Protein AF-A0A3N5JU38-F1 (afdb_monomer_lite)

Sequence (130 aa):
MEQGQKTTVALKPGIQLQLLRYMLTGSSPSAIIDAMQAFELIPSYQFVWEKTLELGIRIKGDHFSQSDIFKRLKTSEQYKMEIGCAEPLQRCEANDCLFQNPDCLKNKLKEQIISLYRMISEYLGIEFKP

Structure (mmCIF, N/CA/C/O backbone):
data_AF-A0A3N5JU38-F1
#
_entry.id   AF-A0A3N5JU38-F1
#
loop_
_atom_site.group_PDB
_atom_site.id
_atom_site.type_symbol
_atom_site.label_atom_id
_atom_site.label_alt_id
_atom_site.label_comp_id
_atom_site.label_asym_id
_atom_site.label_entity_id
_atom_site.label_seq_id
_atom_site.pdbx_PDB_ins_code
_atom_site.Cartn_x
_atom_site.Cartn_y
_atom_site.Cartn_z
_atom_site.occupancy
_atom_site.B_iso_or_equiv
_atom_site.auth_seq_id
_atom_site.auth_comp_id
_atom_site.auth_asym_id
_atom_site.auth_atom_id
_atom_site.pdbx_PDB_model_num
ATOM 1 N N . MET A 1 1 ? 11.793 25.712 -23.181 1.00 35.91 1 MET A N 1
ATOM 2 C CA . MET A 1 1 ? 11.903 24.675 -22.136 1.00 35.91 1 MET A CA 1
ATOM 3 C C . MET A 1 1 ? 10.497 24.183 -21.876 1.00 35.91 1 MET A C 1
ATOM 5 O O . MET A 1 1 ? 9.697 24.918 -21.311 1.00 35.91 1 MET A O 1
ATOM 9 N N . GLU A 1 2 ? 10.165 23.040 -22.466 1.00 36.34 2 GLU A N 1
ATOM 10 C CA . GLU A 1 2 ? 8.817 22.474 -22.486 1.00 36.34 2 GLU A CA 1
ATOM 11 C C . GLU A 1 2 ? 8.387 22.063 -21.076 1.00 36.34 2 GLU A C 1
ATOM 13 O O . GLU A 1 2 ? 9.108 21.375 -20.355 1.00 36.34 2 GLU A O 1
ATOM 18 N N . GLN A 1 3 ? 7.210 22.533 -20.670 1.00 37.44 3 GLN A N 1
ATOM 19 C CA . GLN A 1 3 ? 6.554 22.113 -19.442 1.00 37.44 3 GLN A CA 1
ATOM 20 C C . GLN A 1 3 ? 6.068 20.675 -19.647 1.00 37.44 3 GLN A C 1
ATOM 22 O O . GLN A 1 3 ? 5.097 20.440 -20.362 1.00 37.44 3 GLN A O 1
ATOM 27 N N . GLY A 1 4 ? 6.766 19.714 -19.039 1.00 37.88 4 GLY A N 1
ATOM 28 C CA . GLY A 1 4 ? 6.357 18.314 -19.003 1.00 37.88 4 GLY A CA 1
ATOM 29 C C . GLY A 1 4 ? 4.988 18.184 -18.340 1.00 37.88 4 GLY A C 1
ATOM 30 O O . GLY A 1 4 ? 4.840 18.355 -17.129 1.00 37.88 4 GLY A O 1
ATOM 31 N N . GLN A 1 5 ? 3.977 17.921 -19.158 1.00 37.22 5 GLN A N 1
ATOM 32 C CA . GLN A 1 5 ? 2.596 17.718 -18.757 1.00 37.22 5 GLN A CA 1
ATOM 33 C C . GLN A 1 5 ? 2.538 16.470 -17.860 1.00 37.22 5 GLN A C 1
ATOM 35 O O . GLN A 1 5 ? 2.661 15.346 -18.338 1.00 37.22 5 GLN A O 1
ATOM 40 N N . LYS A 1 6 ? 2.395 16.652 -16.539 1.00 43.12 6 LYS A N 1
ATOM 41 C CA . LYS A 1 6 ? 2.104 15.554 -15.605 1.00 43.12 6 LYS A CA 1
ATOM 42 C C . LYS A 1 6 ? 0.718 15.007 -15.943 1.00 43.12 6 LYS A C 1
ATOM 44 O O . LYS A 1 6 ? -0.284 15.498 -15.434 1.00 43.12 6 LYS A O 1
ATOM 49 N N . THR A 1 7 ? 0.643 14.009 -16.815 1.00 43.56 7 THR A N 1
ATOM 50 C CA . THR A 1 7 ? -0.566 13.203 -16.999 1.00 43.56 7 THR A CA 1
ATOM 51 C C . THR A 1 7 ? -0.820 12.422 -15.717 1.00 43.56 7 THR A C 1
ATOM 53 O O . THR A 1 7 ? -0.279 11.338 -15.512 1.00 43.56 7 THR A O 1
ATOM 56 N N . THR A 1 8 ? -1.632 12.980 -14.822 1.00 53.66 8 THR A N 1
ATOM 57 C CA . THR A 1 8 ? -2.226 12.234 -13.716 1.00 53.66 8 THR A CA 1
ATOM 58 C C . THR A 1 8 ? -3.273 11.297 -14.305 1.00 53.66 8 THR A C 1
ATOM 60 O O . THR A 1 8 ? -4.422 11.673 -14.530 1.00 53.66 8 THR A O 1
ATOM 63 N N . VAL A 1 9 ? -2.865 10.066 -14.620 1.00 67.62 9 VAL A N 1
ATOM 64 C CA . VAL A 1 9 ? -3.800 9.011 -15.021 1.00 67.62 9 VAL A CA 1
ATOM 65 C C . VAL A 1 9 ? -4.721 8.747 -13.832 1.00 67.62 9 VAL A C 1
ATOM 67 O O . VAL A 1 9 ? -4.304 8.187 -12.820 1.00 67.62 9 VAL A O 1
ATOM 70 N N . ALA A 1 10 ? -5.970 9.201 -13.929 1.00 76.06 10 ALA A N 1
ATOM 71 C CA . ALA A 1 10 ? -6.967 8.971 -12.895 1.00 76.06 10 ALA A CA 1
ATOM 72 C C . ALA A 1 10 ? -7.307 7.475 -12.815 1.00 76.06 10 ALA A C 1
ATOM 74 O O . ALA A 1 10 ? -7.515 6.814 -13.837 1.00 76.06 10 ALA A O 1
ATOM 75 N N . LEU A 1 11 ? -7.383 6.937 -11.596 1.00 86.25 11 LEU A N 1
ATOM 76 C CA . LEU A 1 11 ? -7.753 5.542 -11.389 1.00 86.25 11 LEU A CA 1
ATOM 77 C C . LEU A 1 11 ? -9.213 5.317 -11.796 1.00 86.25 11 LEU A C 1
ATOM 79 O O . LEU A 1 11 ? -10.103 6.060 -11.383 1.00 86.25 11 LEU A O 1
ATOM 83 N N . LYS A 1 12 ? -9.473 4.272 -12.586 1.00 90.25 12 LYS A N 1
ATOM 84 C CA . LYS A 1 12 ? -10.831 3.943 -13.040 1.00 90.25 12 LYS A CA 1
ATOM 85 C C . LYS A 1 12 ? -11.755 3.676 -11.833 1.00 90.25 12 LYS A C 1
ATOM 87 O O . LYS A 1 12 ? -11.358 2.910 -10.950 1.00 90.25 12 LYS A O 1
ATOM 92 N N . PRO A 1 13 ? -13.007 4.179 -11.818 1.00 92.25 13 PRO A N 1
ATOM 93 C CA . PRO A 1 13 ? -13.927 3.994 -10.688 1.00 92.25 13 PRO A CA 1
ATOM 94 C C . PRO A 1 13 ? -14.178 2.531 -10.298 1.00 92.25 13 PRO A C 1
ATOM 96 O O . PRO A 1 13 ? -14.277 2.211 -9.118 1.00 92.25 13 PRO A O 1
ATOM 99 N N . GLY A 1 14 ? -14.226 1.615 -11.273 1.00 93.81 14 GLY A N 1
ATOM 100 C CA . GLY A 1 14 ? -14.383 0.182 -10.994 1.00 93.81 14 GLY A CA 1
ATOM 101 C C . GLY A 1 14 ? -13.225 -0.400 -10.176 1.00 93.81 14 GLY A C 1
ATOM 102 O O . GLY A 1 14 ? -13.451 -1.186 -9.260 1.00 93.81 14 GLY A O 1
ATOM 103 N N . ILE A 1 15 ? -11.996 0.051 -10.446 1.00 93.88 15 ILE A N 1
ATOM 104 C CA . ILE A 1 15 ? -10.807 -0.351 -9.687 1.00 93.88 15 ILE A CA 1
ATOM 105 C C . ILE A 1 15 ? -10.844 0.255 -8.284 1.00 93.88 15 ILE A C 1
ATOM 107 O O . ILE A 1 15 ? -10.611 -0.457 -7.312 1.00 93.88 15 ILE A O 1
ATOM 111 N N . GLN A 1 16 ? -11.203 1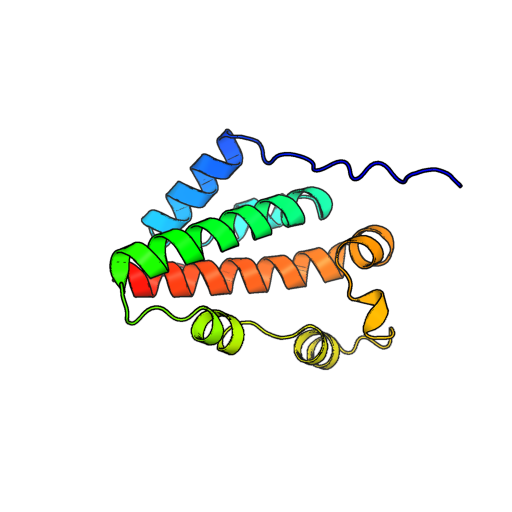.537 -8.159 1.00 95.25 16 GLN A N 1
ATOM 112 C CA . GLN A 1 16 ? -11.375 2.187 -6.854 1.00 95.25 16 GLN A CA 1
ATOM 113 C C . GLN A 1 16 ? -12.376 1.431 -5.975 1.00 95.25 16 GLN A C 1
ATOM 115 O O . GLN A 1 16 ? -12.083 1.133 -4.818 1.00 95.25 16 GLN A O 1
ATOM 120 N N . LEU A 1 17 ? -13.537 1.075 -6.534 1.00 96.69 17 LEU A N 1
ATOM 121 C CA . LEU A 1 17 ? -14.570 0.329 -5.820 1.00 96.69 17 LEU A CA 1
ATOM 122 C C . LEU A 1 17 ? -14.083 -1.064 -5.407 1.00 96.69 17 LEU A C 1
ATOM 124 O O . LEU A 1 17 ? -14.352 -1.503 -4.291 1.00 96.69 17 LEU A O 1
ATOM 128 N N . GLN A 1 18 ? -13.352 -1.755 -6.281 1.00 96.56 18 GLN A N 1
ATOM 129 C CA . GLN A 1 18 ? -12.815 -3.077 -5.972 1.00 96.56 18 GLN A CA 1
ATOM 130 C C . GLN A 1 18 ? -11.744 -3.024 -4.876 1.00 96.56 18 GLN A C 1
ATOM 132 O O . GLN A 1 18 ? -11.783 -3.841 -3.957 1.00 96.56 18 GLN A O 1
ATOM 137 N N . LEU A 1 19 ? -10.843 -2.036 -4.924 1.00 97.12 19 LEU A N 1
ATOM 138 C CA . LEU A 1 19 ? -9.861 -1.794 -3.866 1.00 97.12 19 LEU A CA 1
ATOM 139 C C . LEU A 1 19 ? -10.561 -1.475 -2.535 1.00 97.12 19 LEU A C 1
ATOM 141 O O . LEU A 1 19 ? -10.256 -2.092 -1.520 1.00 97.12 19 LEU A O 1
ATOM 145 N N . LEU A 1 20 ? -11.561 -0.587 -2.532 1.00 97.12 20 LEU A N 1
ATOM 146 C CA . LEU A 1 20 ? -12.351 -0.294 -1.328 1.00 97.12 20 LEU A CA 1
ATOM 147 C C . LEU A 1 20 ? -13.036 -1.536 -0.768 1.00 97.12 20 LEU A C 1
ATOM 149 O O . LEU A 1 20 ? -12.984 -1.772 0.436 1.00 97.12 20 LEU A O 1
ATOM 153 N N . ARG A 1 21 ?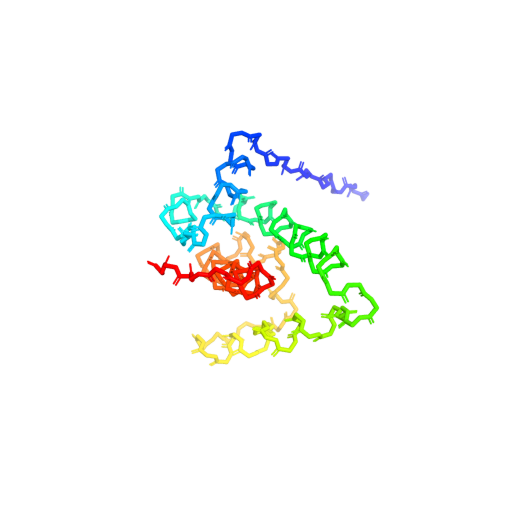 -13.660 -2.348 -1.629 1.00 97.38 21 ARG A N 1
ATOM 154 C CA . ARG A 1 21 ? -14.286 -3.602 -1.206 1.00 97.38 21 ARG A CA 1
ATOM 155 C C . ARG A 1 21 ? -13.271 -4.476 -0.479 1.00 97.38 21 ARG A C 1
ATOM 157 O O . ARG A 1 21 ? -13.563 -4.922 0.622 1.00 97.38 21 ARG A O 1
ATOM 164 N N . TYR A 1 22 ? -12.093 -4.686 -1.063 1.00 97.44 22 TYR A N 1
ATOM 165 C CA . TYR A 1 22 ? -11.050 -5.506 -0.452 1.00 97.44 22 TYR A CA 1
ATOM 166 C C . TYR A 1 22 ? -10.557 -4.935 0.884 1.00 97.44 22 TYR A C 1
ATOM 168 O O . TYR A 1 22 ? -10.405 -5.702 1.832 1.00 97.44 22 TYR A O 1
ATOM 176 N N . MET A 1 23 ? -10.389 -3.611 0.999 1.00 96.38 23 MET A N 1
ATOM 177 C CA . MET A 1 23 ? -10.034 -2.963 2.270 1.00 96.38 23 MET A CA 1
ATOM 178 C C . MET A 1 23 ? -11.065 -3.261 3.362 1.00 96.38 23 MET A C 1
ATOM 180 O O . MET A 1 23 ? -10.700 -3.638 4.471 1.00 96.38 23 MET A O 1
ATOM 184 N N . LEU A 1 24 ? -12.352 -3.102 3.042 1.00 96.19 24 LEU A N 1
ATOM 185 C CA . LEU A 1 24 ? -13.449 -3.230 4.004 1.00 96.19 24 LEU A CA 1
ATOM 186 C C . LEU A 1 24 ? -13.774 -4.688 4.355 1.00 96.19 24 LEU A C 1
ATOM 188 O O . LEU A 1 24 ? -14.364 -4.943 5.401 1.00 96.19 24 LEU A O 1
ATOM 192 N N . THR A 1 25 ? -13.395 -5.648 3.506 1.00 96.38 25 THR A N 1
ATOM 193 C CA . THR A 1 25 ? -13.570 -7.087 3.765 1.00 96.38 25 THR A CA 1
ATOM 194 C C . THR A 1 25 ? -12.304 -7.772 4.278 1.00 96.38 25 THR A C 1
ATOM 196 O O . THR A 1 25 ? -12.295 -8.999 4.407 1.00 96.38 25 THR A O 1
ATOM 199 N N . GLY A 1 26 ? -11.225 -7.016 4.516 1.00 96.12 26 GLY A N 1
ATOM 200 C CA . GLY A 1 26 ? -9.932 -7.548 4.952 1.00 96.12 26 GLY A CA 1
ATOM 201 C C . GLY A 1 26 ? -9.277 -8.461 3.913 1.00 96.12 26 GLY A C 1
ATOM 202 O O . GLY A 1 26 ? -8.471 -9.313 4.255 1.00 96.12 26 GLY A O 1
ATOM 203 N N . SER A 1 27 ? -9.654 -8.353 2.640 1.00 97.12 27 SER A N 1
ATOM 204 C CA . SER A 1 27 ? -9.133 -9.211 1.573 1.00 97.12 27 SER A CA 1
ATOM 205 C C . SER A 1 27 ? -7.874 -8.612 0.952 1.00 97.12 27 SER A C 1
ATOM 207 O O . SER A 1 27 ? -7.775 -7.403 0.749 1.00 97.12 27 SER A O 1
ATOM 209 N N .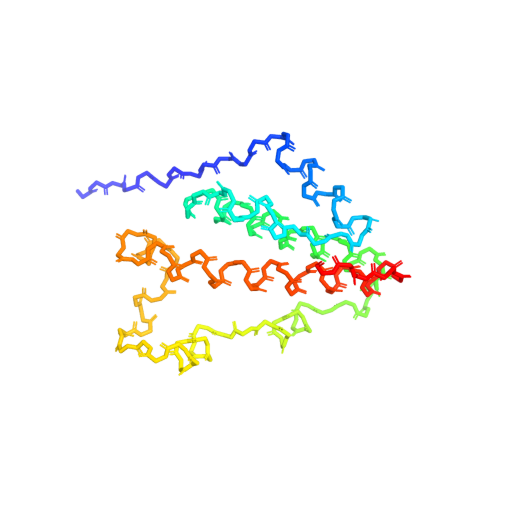 SER A 1 28 ? -6.915 -9.467 0.616 1.00 96.12 28 SER A N 1
ATOM 210 C CA . SER A 1 28 ? -5.691 -9.076 -0.074 1.00 96.12 28 SER A CA 1
ATOM 211 C C . SER A 1 28 ? -5.968 -8.563 -1.493 1.00 96.12 28 SER A C 1
ATOM 213 O O . SER A 1 28 ? -6.643 -9.233 -2.278 1.00 96.12 28 SER A O 1
ATOM 215 N N . PRO A 1 29 ? -5.412 -7.400 -1.879 1.00 96.31 29 PRO A N 1
ATOM 216 C CA . PRO A 1 29 ? -5.518 -6.881 -3.238 1.00 96.31 29 PRO A CA 1
ATOM 217 C C . PRO A 1 29 ? -4.484 -7.504 -4.190 1.00 96.31 29 PRO A C 1
ATOM 219 O O . PRO A 1 29 ? -4.344 -7.044 -5.320 1.00 96.31 29 PRO A O 1
ATOM 222 N N . SER A 1 30 ? -3.739 -8.532 -3.769 1.00 95.44 30 SER A N 1
ATOM 223 C CA . SER A 1 30 ? -2.603 -9.062 -4.535 1.00 95.44 30 SER A CA 1
ATOM 224 C C . SER A 1 30 ? -2.982 -9.471 -5.959 1.00 95.44 30 SER A C 1
ATOM 226 O O . SER A 1 30 ? -2.328 -9.037 -6.899 1.00 95.44 30 SER A O 1
ATOM 228 N N . ALA A 1 31 ? -4.088 -10.201 -6.138 1.00 93.31 31 ALA A N 1
ATOM 229 C CA . ALA A 1 31 ? -4.510 -10.674 -7.458 1.00 93.31 31 ALA A CA 1
ATOM 230 C C . ALA A 1 31 ? -4.815 -9.532 -8.446 1.00 93.31 31 ALA A C 1
ATOM 232 O O . ALA A 1 31 ? -4.470 -9.628 -9.622 1.00 93.31 31 ALA A O 1
ATOM 233 N N . ILE A 1 32 ? -5.442 -8.441 -7.984 1.00 94.31 32 ILE A N 1
ATOM 234 C CA . ILE A 1 32 ? -5.734 -7.298 -8.862 1.00 94.31 32 ILE A CA 1
ATOM 235 C C . ILE A 1 32 ? -4.467 -6.479 -9.140 1.00 94.31 32 ILE A C 1
ATOM 237 O O . ILE A 1 32 ? -4.266 -6.042 -10.266 1.00 94.31 32 ILE A O 1
ATOM 241 N N . ILE A 1 33 ? -3.582 -6.331 -8.149 1.00 94.75 33 ILE A N 1
ATOM 242 C CA . ILE A 1 33 ? -2.292 -5.639 -8.294 1.00 94.75 33 ILE A CA 1
ATOM 243 C C . ILE A 1 33 ? -1.368 -6.382 -9.263 1.00 94.75 33 ILE A C 1
ATOM 245 O O . ILE A 1 33 ? -0.695 -5.759 -10.083 1.00 94.75 33 ILE A O 1
ATOM 249 N N . ASP A 1 34 ? -1.359 -7.713 -9.215 1.00 93.81 34 ASP A N 1
ATOM 250 C CA . ASP A 1 34 ? -0.543 -8.541 -10.103 1.00 93.81 34 ASP A CA 1
ATOM 251 C C . ASP A 1 34 ? -0.975 -8.417 -11.567 1.00 93.81 34 ASP A C 1
ATOM 253 O O . ASP A 1 34 ? -0.127 -8.478 -12.459 1.00 93.81 34 ASP A O 1
ATOM 257 N N . ALA A 1 35 ? -2.255 -8.135 -11.818 1.00 93.44 35 ALA A N 1
ATOM 258 C CA . ALA A 1 35 ? -2.785 -7.876 -13.154 1.00 93.44 35 ALA A CA 1
ATOM 259 C C . ALA A 1 35 ? -2.536 -6.441 -13.666 1.00 93.44 35 ALA A C 1
ATOM 261 O O . ALA A 1 35 ? -2.663 -6.199 -14.865 1.00 93.44 35 ALA A O 1
ATOM 262 N N . MET A 1 36 ? -2.182 -5.491 -12.792 1.00 93.25 36 MET A N 1
ATOM 263 C CA . MET A 1 36 ? -1.964 -4.088 -13.165 1.00 93.25 36 MET A CA 1
ATOM 264 C C . MET A 1 36 ? -0.592 -3.850 -13.794 1.00 93.25 36 MET A C 1
ATOM 266 O O . MET A 1 36 ? 0.408 -4.495 -13.451 1.00 93.25 36 MET A O 1
ATOM 270 N N . GLN A 1 37 ? -0.528 -2.852 -14.673 1.00 90.38 37 GLN A N 1
ATOM 271 C CA . GLN A 1 37 ? 0.734 -2.308 -15.168 1.00 90.38 37 GLN A CA 1
ATOM 272 C C . GLN A 1 37 ? 1.322 -1.292 -14.178 1.00 90.38 37 GLN A C 1
ATOM 274 O O . GLN A 1 37 ? 0.606 -0.691 -13.376 1.00 90.38 37 GLN A O 1
ATOM 279 N N . ALA A 1 38 ? 2.636 -1.058 -14.240 1.00 87.19 38 ALA A N 1
ATOM 280 C CA . ALA A 1 38 ? 3.329 -0.178 -13.294 1.00 87.19 38 ALA A CA 1
ATOM 281 C C . ALA A 1 38 ? 2.745 1.251 -13.249 1.00 87.19 38 ALA A C 1
ATOM 283 O O . ALA A 1 38 ? 2.638 1.837 -12.172 1.00 87.19 38 ALA A O 1
ATOM 284 N N . PHE A 1 39 ? 2.281 1.788 -14.385 1.00 86.44 39 PHE A N 1
ATOM 285 C CA . PHE A 1 39 ? 1.663 3.119 -14.431 1.00 86.44 39 PHE A CA 1
ATOM 286 C C . PHE A 1 39 ? 0.283 3.176 -13.755 1.00 86.44 39 PHE A C 1
ATOM 288 O O . PHE A 1 39 ? -0.139 4.245 -13.325 1.00 86.44 39 PHE A O 1
ATOM 295 N N . GLU A 1 40 ? -0.426 2.048 -13.642 1.00 90.75 40 GLU A N 1
ATOM 296 C CA . GLU A 1 40 ? -1.723 1.954 -12.952 1.00 90.75 40 GLU A CA 1
ATOM 297 C C . GLU A 1 40 ? -1.543 1.824 -11.434 1.00 90.75 40 GLU A C 1
ATOM 299 O O . GLU A 1 40 ? -2.437 2.170 -10.654 1.00 90.75 40 GLU A O 1
ATOM 304 N N . LEU A 1 41 ? -0.370 1.359 -10.994 1.00 91.88 41 LEU A N 1
ATOM 305 C CA . LEU A 1 41 ? -0.069 1.158 -9.580 1.00 91.88 41 LEU A CA 1
ATOM 306 C C . LEU A 1 41 ? 0.216 2.453 -8.833 1.00 91.88 41 LEU A C 1
ATOM 308 O O . LEU A 1 41 ? -0.105 2.531 -7.653 1.00 91.88 41 LEU A O 1
ATOM 312 N N . ILE A 1 42 ? 0.750 3.479 -9.495 1.00 90.88 42 ILE A N 1
ATOM 313 C CA . ILE A 1 42 ? 0.969 4.796 -8.878 1.00 90.88 42 ILE A CA 1
ATOM 314 C C . ILE A 1 42 ? -0.359 5.420 -8.401 1.00 90.88 42 ILE A C 1
ATOM 316 O O . ILE A 1 42 ? -0.482 5.693 -7.203 1.00 90.88 42 ILE A O 1
ATOM 320 N N . PRO A 1 43 ? -1.384 5.607 -9.261 1.00 92.44 43 PRO A N 1
ATOM 321 C CA . PRO A 1 43 ? -2.665 6.150 -8.812 1.00 92.44 43 PRO A CA 1
ATOM 322 C C . PRO A 1 43 ? -3.416 5.185 -7.881 1.00 92.44 43 PRO A C 1
ATOM 324 O O . PRO A 1 43 ? -4.154 5.638 -7.007 1.00 92.44 43 PRO A O 1
ATOM 327 N N . SER A 1 44 ? -3.200 3.868 -8.002 1.00 94.81 44 SER A N 1
ATOM 328 C CA . SER A 1 44 ? -3.727 2.888 -7.040 1.00 94.81 44 SER A CA 1
ATOM 329 C C . SER A 1 44 ? -3.120 3.067 -5.651 1.00 94.81 44 SER A C 1
ATOM 331 O O . SER A 1 44 ? -3.857 3.133 -4.672 1.00 94.81 44 SER A O 1
ATOM 333 N N . TYR A 1 45 ? -1.797 3.202 -5.552 1.00 95.06 45 TYR A N 1
ATOM 334 C CA . TYR A 1 45 ? -1.101 3.460 -4.294 1.00 95.06 45 TYR A CA 1
ATOM 335 C C . TYR A 1 45 ? -1.579 4.761 -3.650 1.00 95.06 45 TYR A C 1
ATOM 337 O O . TYR A 1 45 ? -1.915 4.759 -2.468 1.00 95.06 45 TYR A O 1
ATOM 345 N N . GLN A 1 46 ? -1.679 5.846 -4.427 1.00 94.25 46 GLN A N 1
ATOM 346 C CA . GLN A 1 46 ? -2.174 7.126 -3.921 1.00 94.25 46 GLN A CA 1
ATOM 347 C C . GLN A 1 46 ? -3.597 6.999 -3.363 1.00 94.25 46 GLN A C 1
ATOM 349 O O . GLN A 1 46 ? -3.872 7.462 -2.259 1.00 94.25 46 GLN A O 1
ATOM 354 N N . PHE A 1 47 ? -4.485 6.312 -4.085 1.00 96.31 47 PHE A N 1
ATOM 355 C CA . PHE A 1 47 ? -5.844 6.065 -3.619 1.00 96.31 47 PHE A CA 1
ATOM 356 C C . PHE A 1 47 ? -5.874 5.264 -2.309 1.00 96.31 47 PHE A C 1
ATOM 358 O O . PHE A 1 47 ? -6.577 5.635 -1.370 1.00 96.31 47 PHE A O 1
ATOM 365 N N . VAL A 1 48 ? -5.098 4.178 -2.219 1.00 97.19 48 VAL A N 1
ATOM 366 C CA . VAL A 1 48 ? -5.000 3.363 -0.997 1.00 97.19 48 VAL A CA 1
ATOM 367 C C . VAL A 1 48 ? -4.473 4.202 0.164 1.00 97.19 48 VAL A C 1
ATOM 369 O O . VAL A 1 48 ? -5.061 4.168 1.239 1.00 97.19 48 VAL A O 1
ATOM 372 N N . TRP A 1 49 ? -3.423 4.990 -0.065 1.00 96.38 49 TRP A N 1
ATOM 373 C CA . TRP A 1 49 ? -2.840 5.894 0.923 1.00 96.38 49 TRP A CA 1
ATOM 374 C C . TRP A 1 49 ? -3.869 6.886 1.474 1.00 96.38 49 TRP A C 1
ATOM 376 O O . TRP A 1 49 ? -4.061 6.965 2.687 1.00 96.38 49 TRP A O 1
ATOM 386 N N . GLU A 1 50 ? -4.584 7.591 0.593 1.00 96.75 50 GLU A N 1
ATOM 387 C CA . GLU A 1 50 ? -5.635 8.540 0.978 1.00 96.75 50 GLU A CA 1
ATOM 388 C C . GLU A 1 50 ? -6.715 7.867 1.836 1.00 96.75 50 GLU A C 1
ATOM 390 O O . GLU A 1 50 ? -7.141 8.426 2.849 1.00 96.75 50 GLU A O 1
ATOM 395 N N . LYS A 1 51 ? -7.115 6.636 1.492 1.00 97.31 51 LYS A N 1
ATOM 396 C CA . LYS A 1 51 ? -8.105 5.880 2.271 1.00 97.31 51 LYS A CA 1
ATOM 397 C C . LYS A 1 51 ? -7.559 5.352 3.591 1.00 97.31 51 LYS A C 1
ATOM 399 O O . LYS A 1 51 ? -8.299 5.353 4.573 1.00 97.31 51 LYS A O 1
ATOM 404 N N . THR A 1 52 ? -6.283 4.981 3.666 1.00 97.12 52 THR A N 1
ATOM 405 C CA . THR A 1 52 ? -5.632 4.661 4.944 1.00 97.12 52 THR A CA 1
ATOM 406 C C . THR A 1 52 ? -5.639 5.870 5.876 1.00 97.12 52 THR A C 1
ATOM 408 O O . THR A 1 52 ? -5.975 5.716 7.050 1.00 97.12 52 THR A O 1
ATOM 411 N N . LEU A 1 53 ? -5.326 7.068 5.363 1.00 96.44 53 LEU A N 1
ATOM 412 C CA . LEU A 1 53 ? -5.391 8.307 6.142 1.00 96.44 53 LEU A CA 1
ATOM 413 C C . LEU A 1 53 ? -6.821 8.601 6.607 1.00 96.44 53 LEU A C 1
ATOM 415 O O . LEU A 1 53 ? -7.050 8.802 7.796 1.00 96.44 53 LEU A O 1
ATOM 419 N N . GLU A 1 54 ? -7.788 8.589 5.688 1.00 96.44 54 GLU A N 1
ATOM 420 C CA . GLU A 1 54 ? -9.193 8.895 5.978 1.00 96.44 54 GLU A CA 1
ATOM 421 C C . GLU A 1 54 ? -9.781 7.951 7.038 1.00 96.44 54 GLU A C 1
ATOM 423 O O . GLU A 1 54 ? -10.408 8.407 7.997 1.00 96.44 54 GLU A O 1
ATOM 428 N N . LEU A 1 55 ? -9.556 6.640 6.898 1.00 95.75 55 LEU A N 1
ATOM 429 C CA . LEU A 1 55 ? -10.020 5.643 7.864 1.00 95.75 55 LEU A CA 1
ATOM 430 C C . LEU A 1 55 ? -9.281 5.763 9.197 1.00 95.75 55 LEU A C 1
ATOM 432 O O . LEU A 1 55 ? -9.915 5.718 10.248 1.00 95.75 55 LEU A O 1
ATOM 436 N N . GLY A 1 56 ? -7.961 5.959 9.162 1.00 95.56 56 GLY A N 1
ATOM 437 C CA . GLY A 1 56 ? -7.152 6.131 10.363 1.00 95.56 56 GLY A CA 1
ATOM 438 C C . GLY A 1 56 ? -7.606 7.323 11.202 1.00 95.56 56 GLY A C 1
ATOM 439 O O . GLY A 1 56 ? -7.831 7.163 12.401 1.00 95.56 56 GLY A O 1
ATOM 440 N N . ILE A 1 57 ? -7.828 8.478 10.567 1.00 95.69 57 ILE A N 1
ATOM 441 C CA . ILE A 1 57 ? -8.343 9.690 11.220 1.00 95.69 57 ILE A CA 1
ATOM 442 C C . ILE A 1 57 ? -9.735 9.436 11.805 1.00 95.69 57 ILE A C 1
ATOM 444 O O . ILE A 1 57 ? -9.979 9.758 12.964 1.00 95.69 57 ILE A O 1
ATOM 448 N N . ARG A 1 58 ? -10.650 8.830 11.037 1.00 96.12 58 ARG A N 1
ATOM 449 C CA . ARG A 1 58 ? -12.029 8.593 11.500 1.00 96.12 58 ARG A CA 1
ATOM 450 C C . ARG A 1 58 ? -12.124 7.619 12.669 1.00 96.12 58 ARG A C 1
ATOM 452 O O . ARG A 1 58 ? -12.994 7.788 13.514 1.00 96.12 58 ARG A O 1
ATOM 459 N N . ILE A 1 59 ? -11.273 6.597 12.695 1.00 95.00 59 ILE A N 1
ATOM 460 C CA . ILE A 1 59 ? -11.340 5.524 13.693 1.00 95.00 59 ILE A CA 1
ATOM 461 C C . ILE A 1 59 ? -10.555 5.887 14.953 1.00 95.00 59 ILE A C 1
ATOM 463 O O . ILE A 1 59 ? -11.032 5.654 16.060 1.00 95.00 59 ILE A O 1
ATOM 467 N N . LYS A 1 60 ? -9.344 6.434 14.799 1.00 92.75 60 LYS A N 1
ATOM 468 C CA . LYS A 1 60 ? -8.449 6.718 15.930 1.00 92.75 60 LYS A CA 1
ATOM 469 C C . LYS A 1 60 ? -8.564 8.148 16.458 1.00 92.75 60 LYS A C 1
ATOM 471 O O . LYS A 1 60 ? -8.084 8.402 17.561 1.00 92.75 60 LYS A O 1
ATOM 476 N N . GLY A 1 61 ? -9.166 9.068 15.701 1.00 93.56 61 GLY A N 1
ATOM 477 C CA . GLY A 1 61 ? -9.283 10.476 16.083 1.00 93.56 61 GLY A CA 1
ATOM 478 C C . GLY A 1 61 ? -7.918 11.087 16.404 1.00 93.56 61 GLY A C 1
ATOM 479 O O . GLY A 1 61 ? -6.965 10.924 15.643 1.00 93.56 61 GLY A O 1
ATOM 480 N N . ASP A 1 62 ? -7.810 11.718 17.572 1.00 92.19 62 ASP A N 1
ATOM 481 C CA . ASP A 1 62 ? -6.592 12.387 18.054 1.00 92.19 62 ASP A CA 1
ATOM 482 C C . ASP A 1 62 ? -5.405 11.436 18.294 1.00 92.19 62 ASP A C 1
ATOM 484 O O . ASP A 1 62 ? -4.259 11.873 18.385 1.00 92.19 62 ASP A O 1
ATOM 488 N N . HIS A 1 63 ? -5.647 10.123 18.370 1.00 91.19 63 HIS A N 1
ATOM 489 C CA . HIS A 1 63 ? -4.586 9.117 18.471 1.00 91.19 63 HIS A CA 1
ATOM 490 C C . HIS A 1 63 ? -4.004 8.714 17.110 1.00 91.19 63 HIS A C 1
ATOM 492 O O . HIS A 1 63 ? -3.100 7.877 17.047 1.00 91.19 63 HIS A O 1
ATOM 498 N N . PHE A 1 64 ? -4.525 9.252 16.004 1.00 93.62 64 PHE A N 1
ATOM 499 C CA . PHE A 1 64 ? -3.975 8.992 14.683 1.00 93.62 64 PHE A CA 1
ATOM 500 C C . PHE A 1 64 ? -2.699 9.805 14.437 1.00 93.62 64 PHE A C 1
ATOM 502 O O . PHE A 1 64 ? -2.691 11.028 14.546 1.00 93.62 64 PHE A O 1
ATOM 509 N N . SER A 1 65 ? -1.638 9.132 13.990 1.00 92.38 65 SER A N 1
ATOM 510 C CA . SER A 1 65 ? -0.433 9.787 13.490 1.00 92.38 65 SER A CA 1
ATOM 511 C C . SER A 1 65 ? -0.001 9.193 12.156 1.00 92.38 65 SER A C 1
ATOM 513 O O . SER A 1 65 ? 0.189 7.982 12.029 1.00 92.38 65 SER A O 1
ATOM 515 N N . GLN A 1 66 ? 0.261 10.056 11.171 1.00 92.44 66 GLN A N 1
ATOM 516 C CA . GLN A 1 66 ? 0.862 9.630 9.903 1.00 92.44 66 GLN A CA 1
ATOM 517 C C . GLN A 1 66 ? 2.243 8.996 10.109 1.00 92.44 66 GLN A C 1
ATOM 519 O O . GLN A 1 66 ? 2.629 8.098 9.361 1.00 92.44 66 GLN A O 1
ATOM 524 N N . SER A 1 67 ? 2.979 9.410 11.150 1.00 91.00 67 SER A N 1
ATOM 525 C CA . SER A 1 67 ? 4.288 8.829 11.461 1.00 91.00 67 SER A CA 1
ATOM 526 C C . SER A 1 67 ? 4.202 7.338 11.789 1.00 91.00 67 SER A C 1
ATOM 528 O O . SER A 1 67 ? 5.145 6.604 11.500 1.00 91.00 67 SER A O 1
ATOM 530 N N . ASP A 1 68 ? 3.070 6.858 12.309 1.00 87.56 68 ASP A N 1
ATOM 531 C CA . ASP A 1 68 ? 2.882 5.434 12.593 1.00 87.56 68 ASP A CA 1
ATOM 532 C C . ASP A 1 68 ? 2.666 4.606 11.327 1.00 87.56 68 ASP A C 1
ATOM 534 O O . ASP A 1 68 ? 3.040 3.434 11.300 1.00 87.56 68 ASP A O 1
ATOM 538 N N . ILE A 1 69 ? 2.139 5.215 10.260 1.00 92.31 69 ILE A N 1
ATOM 539 C CA . ILE A 1 69 ? 2.092 4.580 8.940 1.00 92.31 69 ILE A CA 1
ATOM 540 C C . ILE A 1 69 ? 3.512 4.487 8.379 1.00 92.31 69 ILE A C 1
ATOM 542 O O . ILE A 1 69 ? 3.945 3.404 7.992 1.00 92.31 69 ILE A O 1
ATOM 546 N N . PHE A 1 70 ? 4.271 5.589 8.396 1.00 90.31 70 PHE A N 1
ATOM 547 C CA . PHE A 1 70 ? 5.636 5.610 7.860 1.00 90.31 70 PHE A CA 1
ATOM 548 C C . PHE A 1 70 ? 6.573 4.615 8.554 1.00 90.31 70 PHE A C 1
ATOM 550 O O . PHE A 1 70 ? 7.351 3.959 7.873 1.00 90.31 70 PHE A O 1
ATOM 557 N N . LYS A 1 71 ? 6.461 4.424 9.876 1.00 89.94 71 LYS A N 1
ATOM 558 C CA . LYS A 1 71 ? 7.253 3.417 10.618 1.00 89.94 71 LYS A CA 1
ATOM 559 C C . LYS A 1 71 ? 7.007 1.976 10.164 1.00 89.94 71 LYS A C 1
ATOM 561 O O . LYS A 1 71 ? 7.828 1.105 10.435 1.00 89.94 71 LYS A O 1
ATOM 566 N N . ARG A 1 72 ? 5.859 1.710 9.543 1.00 88.81 72 ARG A N 1
ATOM 567 C CA . ARG A 1 72 ? 5.442 0.377 9.092 1.00 88.81 72 ARG A CA 1
ATOM 568 C C . ARG A 1 72 ? 5.654 0.168 7.593 1.00 88.81 72 ARG A C 1
ATOM 570 O O . ARG A 1 72 ? 5.458 -0.942 7.108 1.00 88.81 72 ARG A O 1
ATOM 577 N N . LEU A 1 73 ? 6.029 1.215 6.861 1.00 91.25 73 LEU A N 1
ATOM 578 C CA . LEU A 1 73 ? 6.396 1.126 5.454 1.00 91.25 73 LEU A CA 1
ATOM 579 C C . LEU A 1 73 ? 7.916 1.078 5.326 1.00 91.25 73 LEU A C 1
ATOM 581 O O . LEU A 1 73 ? 8.630 1.831 5.984 1.00 91.25 73 LEU A O 1
ATOM 585 N N . LYS A 1 74 ? 8.413 0.222 4.431 1.00 88.00 74 LYS A N 1
ATOM 586 C CA . LYS A 1 74 ? 9.831 0.228 4.067 1.00 88.00 74 LYS A CA 1
ATOM 587 C C . LYS A 1 74 ? 10.171 1.533 3.345 1.00 88.00 74 LYS A C 1
ATOM 589 O O . LYS A 1 74 ? 9.458 1.934 2.414 1.00 88.00 74 LYS A O 1
ATOM 594 N N . THR A 1 75 ? 11.275 2.167 3.733 1.00 86.56 75 THR A N 1
ATOM 595 C CA . THR A 1 75 ? 11.833 3.298 2.982 1.00 86.56 75 THR A CA 1
ATOM 596 C C . THR A 1 75 ? 12.424 2.826 1.651 1.00 86.56 75 THR A C 1
ATOM 598 O O . THR A 1 75 ? 12.648 1.630 1.433 1.00 86.56 75 THR A O 1
ATOM 601 N N . SER A 1 76 ? 12.694 3.761 0.736 1.00 85.38 76 SER A N 1
ATOM 602 C CA . SER A 1 76 ? 13.375 3.444 -0.527 1.00 85.38 76 SER A CA 1
ATOM 603 C C . SER A 1 76 ? 14.744 2.802 -0.289 1.00 85.38 76 SER A C 1
ATOM 605 O O . SER A 1 76 ? 15.095 1.855 -0.984 1.00 85.38 76 SER A O 1
ATOM 607 N N . GLU A 1 77 ? 15.481 3.276 0.715 1.00 85.44 77 GLU A N 1
ATOM 608 C CA . GLU A 1 77 ? 16.787 2.759 1.131 1.00 85.44 77 GLU A CA 1
ATOM 609 C C . GLU A 1 77 ? 16.687 1.316 1.622 1.00 85.44 77 GLU A C 1
ATOM 611 O O . GLU A 1 77 ? 17.437 0.458 1.159 1.00 85.44 77 GLU A O 1
ATOM 616 N N . GLN A 1 78 ? 15.743 1.049 2.532 1.00 88.06 78 GLN A N 1
ATOM 617 C CA . GLN A 1 78 ? 15.524 -0.285 3.093 1.00 88.06 78 GLN A CA 1
ATOM 618 C C . GLN A 1 78 ? 15.161 -1.285 1.996 1.00 88.06 78 GLN A C 1
ATOM 620 O O . GLN A 1 78 ? 15.773 -2.346 1.901 1.00 88.06 78 GLN A O 1
ATOM 625 N N . TYR A 1 79 ? 14.220 -0.912 1.125 1.00 87.00 79 TYR A N 1
ATOM 626 C CA . TYR A 1 79 ? 13.810 -1.759 0.010 1.00 87.00 79 TYR A CA 1
ATOM 627 C C . TYR A 1 79 ? 14.971 -2.021 -0.961 1.00 87.00 79 TYR A C 1
ATOM 629 O O . TYR A 1 79 ? 15.215 -3.161 -1.342 1.00 87.00 79 TYR A O 1
ATOM 637 N N . LYS A 1 80 ? 15.739 -0.983 -1.321 1.00 86.12 80 LYS A N 1
ATOM 638 C CA . LYS A 1 80 ? 16.901 -1.102 -2.215 1.00 86.12 80 LYS A CA 1
ATOM 639 C C . LYS A 1 80 ? 17.949 -2.078 -1.668 1.00 86.12 80 LYS A C 1
ATOM 641 O O . LYS A 1 80 ? 18.484 -2.880 -2.434 1.00 86.12 80 LYS A O 1
ATOM 646 N N . MET A 1 81 ? 18.232 -2.000 -0.365 1.00 86.75 81 MET A N 1
ATOM 647 C CA . MET A 1 81 ? 19.173 -2.891 0.317 1.00 86.75 81 MET A CA 1
ATOM 648 C C . MET A 1 81 ? 18.699 -4.350 0.285 1.00 86.75 81 MET A C 1
ATOM 650 O O . MET A 1 81 ? 19.506 -5.241 0.042 1.00 86.75 81 MET A O 1
ATOM 654 N N . GLU A 1 82 ? 17.401 -4.588 0.477 1.00 87.62 82 GLU A N 1
ATOM 655 C CA . GLU A 1 82 ? 16.796 -5.925 0.468 1.00 87.62 82 GLU A CA 1
ATOM 656 C C . GLU A 1 82 ? 16.858 -6.600 -0.907 1.00 87.62 82 GLU A C 1
ATOM 658 O O . GLU A 1 82 ? 17.201 -7.777 -0.996 1.00 87.62 82 GLU A O 1
ATOM 663 N N . ILE A 1 83 ? 16.587 -5.856 -1.983 1.00 85.94 83 ILE A N 1
ATOM 664 C CA . ILE A 1 83 ? 16.611 -6.404 -3.350 1.00 85.94 83 ILE A CA 1
ATOM 665 C C . ILE A 1 83 ? 18.002 -6.369 -4.007 1.00 85.94 83 ILE A C 1
ATOM 667 O O . ILE A 1 83 ? 18.142 -6.777 -5.158 1.00 85.94 83 ILE A O 1
ATOM 671 N N . GLY A 1 84 ? 19.023 -5.841 -3.322 1.00 84.06 84 GLY A N 1
ATOM 672 C CA . GLY A 1 84 ? 20.390 -5.751 -3.848 1.00 84.06 84 GLY A CA 1
ATOM 673 C C . GLY A 1 84 ? 20.561 -4.783 -5.028 1.00 84.06 84 GLY A C 1
ATOM 674 O O . GLY A 1 84 ? 21.401 -5.009 -5.897 1.00 84.06 84 GLY A O 1
ATOM 675 N N . CYS A 1 85 ? 19.769 -3.710 -5.095 1.00 80.50 85 CYS A N 1
ATOM 676 C CA . CYS A 1 85 ? 19.848 -2.749 -6.197 1.00 80.50 85 CYS A CA 1
ATOM 677 C C . CYS A 1 85 ? 21.062 -1.811 -6.040 1.00 80.50 85 CYS A C 1
ATOM 679 O O . CYS A 1 85 ? 21.318 -1.288 -4.957 1.00 80.50 85 CYS A O 1
ATOM 681 N N . ALA A 1 86 ? 21.809 -1.571 -7.124 1.00 82.38 86 ALA A N 1
ATOM 682 C CA . ALA A 1 86 ? 23.010 -0.725 -7.116 1.00 82.38 86 ALA A CA 1
ATOM 683 C C . ALA A 1 86 ? 22.740 0.751 -7.485 1.00 82.38 86 ALA A C 1
ATOM 685 O O . ALA A 1 86 ? 23.568 1.618 -7.207 1.00 82.38 86 ALA A O 1
ATOM 686 N N . GLU A 1 87 ? 21.572 1.059 -8.056 1.00 80.00 87 GLU A N 1
ATOM 687 C CA . GLU A 1 87 ? 21.229 2.386 -8.592 1.00 80.00 87 GLU A CA 1
ATOM 688 C C . GLU A 1 87 ? 21.172 3.480 -7.515 1.00 80.00 87 GLU A C 1
ATOM 690 O O . GLU A 1 87 ? 20.615 3.231 -6.449 1.00 80.00 87 GLU A O 1
ATOM 695 N N . PRO A 1 88 ? 21.671 4.708 -7.742 1.00 81.62 88 PRO A N 1
ATOM 696 C CA . PRO A 1 88 ? 21.573 5.806 -6.773 1.00 81.62 88 PRO A CA 1
ATOM 697 C C . PRO A 1 88 ? 20.144 6.023 -6.242 1.00 81.62 88 PRO A C 1
ATOM 699 O O . PRO A 1 88 ? 19.177 5.874 -6.984 1.00 81.62 88 PRO A O 1
ATOM 702 N N . LEU A 1 89 ? 19.997 6.412 -4.968 1.00 76.94 89 LEU A N 1
ATOM 703 C CA . LEU A 1 89 ? 18.676 6.600 -4.334 1.00 76.94 89 LEU A CA 1
ATOM 704 C C . LEU A 1 89 ? 17.802 7.626 -5.063 1.00 76.94 89 LEU A C 1
ATOM 706 O O . LEU A 1 89 ? 16.585 7.480 -5.090 1.00 76.94 89 LEU A O 1
ATOM 710 N N . GLN A 1 90 ? 18.421 8.617 -5.704 1.00 75.12 90 GLN A N 1
ATOM 711 C CA . GLN A 1 90 ? 17.742 9.622 -6.520 1.00 75.12 90 GLN A CA 1
ATOM 712 C C . GLN A 1 90 ? 16.989 8.996 -7.705 1.00 75.12 90 GLN A C 1
ATOM 714 O O . GLN A 1 90 ? 15.983 9.534 -8.143 1.00 75.12 90 GLN A O 1
ATOM 719 N N . ARG A 1 91 ? 17.423 7.827 -8.199 1.00 71.88 91 ARG A N 1
ATOM 720 C CA . ARG A 1 91 ? 16.717 7.078 -9.255 1.00 71.88 91 ARG A CA 1
ATOM 721 C C . ARG A 1 91 ? 15.568 6.218 -8.724 1.00 71.88 91 ARG A C 1
ATOM 723 O O . ARG A 1 91 ? 14.825 5.633 -9.507 1.00 71.88 91 ARG A O 1
ATOM 730 N N . CYS A 1 92 ? 15.393 6.139 -7.404 1.00 70.00 92 CYS A N 1
ATOM 731 C CA . CYS A 1 92 ? 14.253 5.480 -6.765 1.00 70.00 92 CYS A CA 1
ATOM 732 C C . CYS A 1 92 ? 13.044 6.419 -6.583 1.00 70.00 92 CYS A C 1
ATOM 734 O O . CYS A 1 92 ? 12.180 6.152 -5.741 1.00 70.00 92 CYS A O 1
ATOM 736 N N . GLU A 1 93 ? 12.960 7.493 -7.370 1.00 74.31 93 GLU A N 1
ATOM 737 C CA . GLU A 1 93 ? 11.745 8.290 -7.525 1.00 74.31 93 GLU A CA 1
ATOM 738 C C . GLU A 1 93 ? 10.757 7.586 -8.466 1.00 74.31 93 GLU A C 1
ATOM 740 O O . GLU A 1 93 ? 11.144 7.017 -9.485 1.00 74.31 93 GLU A O 1
ATOM 745 N N . ALA A 1 94 ? 9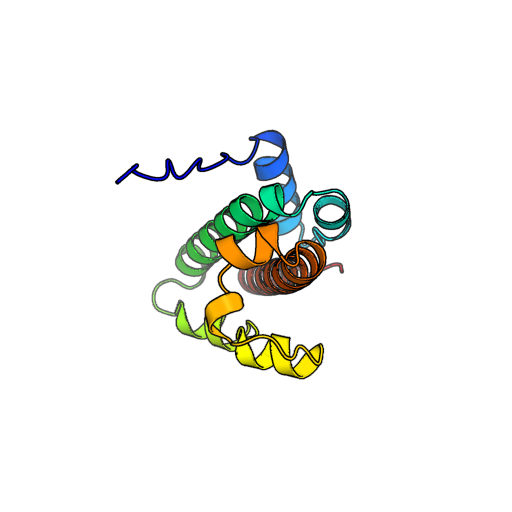.463 7.599 -8.127 1.00 69.50 94 ALA A N 1
ATOM 746 C CA . ALA A 1 94 ? 8.455 6.783 -8.812 1.00 69.50 94 ALA A CA 1
ATOM 747 C C . ALA A 1 94 ? 8.364 7.058 -10.323 1.00 69.50 94 ALA A C 1
ATOM 749 O O . ALA A 1 94 ? 8.174 6.123 -11.093 1.00 69.50 94 ALA A O 1
ATOM 750 N N . ASN A 1 95 ? 8.531 8.314 -10.747 1.00 69.81 95 ASN A N 1
ATOM 751 C CA . ASN A 1 95 ? 8.454 8.685 -12.161 1.00 69.81 95 ASN A CA 1
ATOM 752 C C . ASN A 1 95 ? 9.663 8.178 -12.953 1.00 69.81 95 ASN A C 1
ATOM 754 O O . ASN A 1 95 ? 9.483 7.646 -14.040 1.00 69.81 95 ASN A O 1
ATOM 758 N N . ASP A 1 96 ? 10.871 8.271 -12.397 1.00 72.94 96 ASP A N 1
ATOM 759 C CA . ASP A 1 96 ? 12.089 7.804 -13.069 1.00 72.94 96 ASP A CA 1
ATOM 760 C C . ASP A 1 96 ? 12.164 6.273 -13.075 1.00 72.94 96 ASP A C 1
ATOM 762 O O . ASP A 1 96 ? 12.466 5.645 -14.095 1.00 72.94 96 ASP A O 1
ATOM 766 N N . CYS A 1 97 ? 11.810 5.656 -11.944 1.00 74.56 97 CYS A N 1
ATOM 767 C CA . CYS A 1 97 ? 11.792 4.209 -11.779 1.00 74.56 97 CYS A CA 1
ATOM 768 C C . CYS A 1 97 ? 10.737 3.540 -12.674 1.00 74.56 97 CYS A C 1
ATOM 770 O O . CYS A 1 97 ? 10.980 2.444 -13.171 1.00 74.56 97 CYS A O 1
ATOM 772 N N . LEU A 1 98 ? 9.606 4.205 -12.943 1.00 79.19 98 LEU A N 1
ATOM 773 C CA . LEU A 1 98 ? 8.562 3.694 -13.837 1.00 79.19 98 LEU A CA 1
ATOM 774 C C . LEU A 1 98 ? 9.098 3.381 -15.240 1.00 79.19 98 LEU A C 1
ATOM 776 O O . LEU A 1 98 ? 8.735 2.355 -15.811 1.00 79.19 98 LEU A O 1
ATOM 780 N N . PHE A 1 99 ? 9.953 4.248 -15.788 1.00 79.06 99 PHE A N 1
ATOM 781 C CA . PHE A 1 99 ? 10.490 4.076 -17.140 1.00 79.06 99 PHE A CA 1
ATOM 782 C C . PHE A 1 99 ? 11.720 3.168 -17.183 1.00 79.06 99 PHE A C 1
ATOM 784 O O . PHE A 1 99 ? 11.930 2.477 -18.175 1.00 79.06 99 PHE A O 1
ATOM 791 N N . GLN A 1 100 ? 12.537 3.169 -16.126 1.00 80.62 100 GLN A N 1
ATOM 792 C CA . GLN A 1 100 ? 13.807 2.438 -16.109 1.00 80.62 100 GLN A CA 1
ATOM 793 C C . GLN A 1 100 ? 13.677 1.021 -15.536 1.00 80.62 100 GLN A C 1
ATOM 795 O O . GLN A 1 100 ? 14.365 0.114 -15.989 1.00 80.62 100 GLN A O 1
ATOM 800 N N . ASN A 1 101 ? 12.818 0.829 -14.529 1.00 84.25 101 ASN A N 1
ATOM 801 C CA . ASN A 1 101 ? 12.696 -0.410 -13.756 1.00 84.25 101 ASN A CA 1
ATOM 802 C C . ASN A 1 101 ? 11.230 -0.682 -13.330 1.00 84.25 101 ASN A C 1
ATOM 804 O O . ASN A 1 101 ? 10.935 -0.749 -12.129 1.00 84.25 101 ASN A O 1
ATOM 808 N N . PRO A 1 102 ? 10.290 -0.854 -14.282 1.00 85.81 102 PRO A N 1
ATOM 809 C CA . PRO A 1 102 ? 8.856 -0.964 -13.992 1.00 85.81 102 PRO A CA 1
ATOM 810 C C . PRO A 1 102 ? 8.496 -2.136 -13.066 1.00 85.81 102 PRO A C 1
ATOM 812 O O . PRO A 1 102 ? 7.621 -1.989 -12.212 1.00 85.81 102 PRO A O 1
ATOM 815 N N . ASP A 1 103 ? 9.189 -3.273 -13.176 1.00 88.88 103 ASP A N 1
ATOM 816 C CA . ASP A 1 103 ? 8.944 -4.444 -12.322 1.00 88.88 103 ASP A CA 1
ATOM 817 C C . ASP A 1 103 ? 9.372 -4.198 -10.870 1.00 88.88 103 ASP A C 1
ATOM 819 O O . ASP A 1 103 ? 8.669 -4.567 -9.927 1.00 88.88 103 ASP A O 1
ATOM 823 N N . CYS A 1 104 ? 10.499 -3.506 -10.676 1.00 86.75 104 CYS A N 1
ATOM 824 C CA . CYS A 1 104 ? 10.979 -3.118 -9.352 1.00 86.75 104 CYS A CA 1
ATOM 825 C C . CYS A 1 104 ? 9.988 -2.167 -8.670 1.00 86.75 104 CYS A C 1
ATOM 827 O O . CYS A 1 104 ? 9.621 -2.378 -7.509 1.00 86.75 104 CYS A O 1
ATOM 829 N N . LEU A 1 105 ? 9.504 -1.161 -9.411 1.00 88.75 105 LEU A N 1
ATOM 830 C CA . 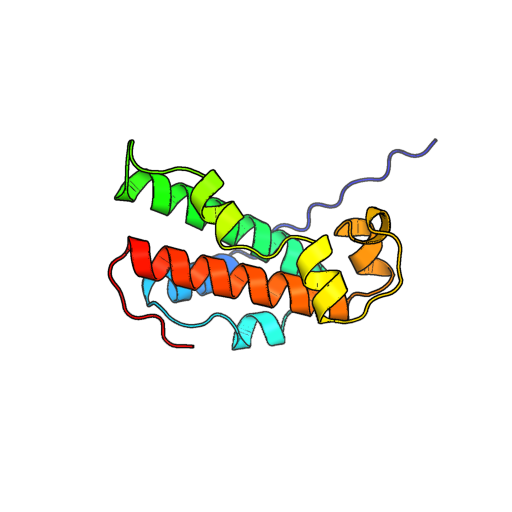LEU A 1 105 ? 8.468 -0.248 -8.935 1.00 88.75 105 LEU A CA 1
ATOM 831 C C . LEU A 1 105 ? 7.178 -1.001 -8.586 1.00 88.75 105 LEU A C 1
ATOM 833 O O . LEU A 1 105 ? 6.604 -0.762 -7.524 1.00 88.75 105 LEU A O 1
ATOM 837 N N . LYS A 1 106 ? 6.738 -1.927 -9.448 1.00 91.62 106 LYS A N 1
ATOM 838 C CA . LYS A 1 106 ? 5.540 -2.747 -9.225 1.00 91.62 106 LYS A CA 1
ATOM 839 C C . LYS A 1 106 ? 5.639 -3.558 -7.936 1.00 91.62 106 LYS A C 1
ATOM 841 O O . LYS A 1 106 ? 4.714 -3.505 -7.127 1.00 91.62 106 LYS A O 1
ATOM 846 N N . ASN A 1 107 ? 6.761 -4.236 -7.707 1.00 91.81 107 ASN A N 1
ATOM 847 C CA . ASN A 1 107 ? 6.982 -5.019 -6.491 1.00 91.81 107 ASN A CA 1
ATOM 848 C C . ASN A 1 107 ? 6.994 -4.134 -5.237 1.00 91.81 107 ASN A C 1
ATOM 850 O O . ASN A 1 107 ? 6.282 -4.424 -4.273 1.00 91.81 107 ASN A O 1
ATOM 854 N N . LYS A 1 108 ? 7.693 -2.992 -5.287 1.00 91.62 108 LYS A N 1
ATOM 855 C CA . LYS A 1 108 ? 7.724 -2.023 -4.182 1.00 91.62 108 LYS A CA 1
ATOM 856 C C . LYS A 1 108 ? 6.325 -1.508 -3.841 1.00 91.62 108 LYS A C 1
ATOM 858 O O . LYS A 1 108 ? 5.923 -1.522 -2.678 1.00 91.62 108 LYS A O 1
ATOM 863 N N . LEU A 1 109 ? 5.570 -1.059 -4.847 1.00 93.44 109 LEU A N 1
ATOM 864 C CA . LEU A 1 109 ? 4.219 -0.532 -4.645 1.00 93.44 109 LEU A CA 1
ATOM 865 C C . LEU A 1 109 ? 3.257 -1.621 -4.166 1.00 93.44 109 LEU A C 1
ATOM 867 O O . LEU A 1 109 ? 2.437 -1.350 -3.292 1.00 93.44 109 LEU A O 1
ATOM 871 N N . LYS A 1 110 ? 3.379 -2.858 -4.663 1.00 94.94 110 LYS A N 1
ATOM 872 C CA . LYS A 1 110 ? 2.605 -4.004 -4.168 1.00 94.94 110 LYS A CA 1
ATOM 873 C C . LYS A 1 110 ? 2.835 -4.229 -2.673 1.00 94.94 110 LYS A C 1
ATOM 875 O O . LYS A 1 110 ? 1.863 -4.304 -1.924 1.00 94.94 110 LYS A O 1
ATOM 880 N N . GLU A 1 111 ? 4.090 -4.290 -2.226 1.00 94.06 111 GLU A N 1
ATOM 881 C CA . GLU A 1 111 ? 4.421 -4.467 -0.804 1.00 94.06 111 GLU A CA 1
ATOM 882 C C . GLU A 1 111 ? 3.852 -3.346 0.069 1.00 94.06 111 GLU A C 1
ATOM 884 O O . GLU A 1 111 ? 3.265 -3.602 1.128 1.00 94.06 111 GLU A O 1
ATOM 889 N N . GLN A 1 112 ? 3.986 -2.098 -0.387 1.00 94.88 112 GLN A N 1
ATOM 890 C CA . GLN A 1 112 ? 3.463 -0.947 0.341 1.00 94.88 112 GLN A CA 1
ATOM 891 C C . GLN A 1 112 ? 1.930 -0.962 0.396 1.00 94.88 112 GLN A C 1
ATOM 893 O O . GLN A 1 112 ? 1.365 -0.774 1.471 1.00 94.88 112 GLN A O 1
ATOM 898 N N . ILE A 1 113 ? 1.245 -1.263 -0.713 1.00 96.56 113 ILE A N 1
ATOM 899 C CA . ILE A 1 113 ? -0.220 -1.385 -0.740 1.00 96.56 113 ILE A CA 1
ATOM 900 C C . ILE A 1 113 ? -0.688 -2.495 0.209 1.00 96.56 113 ILE A C 1
ATOM 902 O O . ILE A 1 113 ? -1.598 -2.269 1.004 1.00 96.56 113 ILE A O 1
ATOM 906 N N . ILE A 1 114 ? -0.057 -3.672 0.188 1.00 96.38 114 ILE A N 1
ATOM 907 C CA . ILE A 1 114 ? -0.412 -4.776 1.096 1.00 96.38 114 ILE A CA 1
ATOM 908 C C . ILE A 1 114 ? -0.218 -4.359 2.560 1.00 96.38 114 ILE A C 1
ATOM 910 O O . ILE A 1 114 ? -1.063 -4.655 3.408 1.00 96.38 114 ILE A O 1
ATOM 914 N N . SER A 1 115 ? 0.859 -3.633 2.862 1.00 95.88 115 SER A N 1
ATOM 915 C CA . SER A 1 115 ? 1.117 -3.112 4.209 1.00 95.88 115 SER A CA 1
ATOM 916 C C . SER A 1 115 ? 0.026 -2.135 4.658 1.00 95.88 115 SER A C 1
ATOM 918 O O . SER A 1 115 ? -0.469 -2.242 5.779 1.00 95.88 115 SER A O 1
ATOM 920 N N . LEU A 1 116 ? -0.418 -1.236 3.775 1.00 97.31 116 LEU A N 1
ATOM 921 C CA . LEU A 1 116 ? -1.526 -0.316 4.049 1.00 97.31 116 LEU A CA 1
ATOM 922 C C . LEU A 1 116 ? -2.852 -1.057 4.294 1.00 97.31 116 LEU A C 1
ATOM 924 O O . LEU A 1 116 ? -3.596 -0.693 5.202 1.00 97.31 116 LEU A O 1
ATOM 928 N N . TYR A 1 117 ? -3.128 -2.136 3.556 1.00 97.69 117 TYR A N 1
ATOM 929 C CA . TYR A 1 117 ? -4.315 -2.972 3.781 1.00 97.69 117 TYR A CA 1
ATOM 930 C C . TYR A 1 117 ? -4.303 -3.672 5.141 1.00 97.69 117 TYR A C 1
ATOM 932 O O . TYR A 1 117 ? -5.338 -3.739 5.808 1.00 97.69 117 TYR A O 1
ATOM 940 N N . ARG A 1 118 ? -3.136 -4.160 5.580 1.00 96.19 118 ARG A N 1
ATOM 941 C CA . ARG A 1 118 ? -2.973 -4.722 6.930 1.00 96.19 118 ARG A CA 1
ATOM 942 C C . ARG A 1 118 ? -3.278 -3.673 7.997 1.00 96.19 118 ARG A C 1
ATOM 944 O O . ARG A 1 118 ? -4.059 -3.946 8.901 1.00 96.19 118 ARG A O 1
ATOM 951 N N . MET A 1 119 ? -2.753 -2.455 7.840 1.00 95.62 119 MET A N 1
ATOM 952 C CA . MET A 1 119 ? -3.042 -1.349 8.763 1.00 95.62 119 MET A CA 1
ATOM 953 C C . MET A 1 119 ? -4.529 -0.992 8.795 1.00 95.62 119 MET A C 1
ATOM 955 O O . MET A 1 119 ? -5.085 -0.816 9.873 1.00 95.62 119 MET A O 1
ATOM 959 N N . ILE A 1 120 ? -5.189 -0.920 7.635 1.00 96.56 120 ILE A N 1
ATOM 960 C CA . ILE A 1 120 ? -6.636 -0.671 7.569 1.00 96.56 120 ILE A CA 1
ATOM 961 C C . ILE A 1 120 ? -7.413 -1.784 8.283 1.00 96.56 120 ILE A C 1
ATOM 963 O O . ILE A 1 120 ? -8.337 -1.488 9.036 1.00 96.56 120 ILE A O 1
ATOM 967 N N . SER A 1 121 ? -7.022 -3.045 8.089 1.00 96.88 121 SER A N 1
ATOM 968 C CA . SER A 1 121 ? -7.672 -4.183 8.751 1.00 96.88 121 SER A CA 1
ATOM 969 C C . SER A 1 121 ? -7.544 -4.088 10.276 1.00 96.88 121 SER A C 1
ATOM 971 O O . SER A 1 121 ? -8.527 -4.286 10.986 1.00 96.88 121 SER A O 1
ATOM 973 N N . GLU A 1 122 ? -6.373 -3.676 10.780 1.00 95.12 122 GLU A N 1
ATOM 974 C CA . GLU A 1 122 ? -6.172 -3.380 12.205 1.00 95.12 122 GLU A CA 1
ATOM 975 C C . GLU A 1 122 ? -7.057 -2.229 12.694 1.00 95.12 122 GLU A C 1
ATOM 977 O O . GLU A 1 122 ? -7.606 -2.311 13.789 1.00 95.12 122 GLU A O 1
ATOM 982 N N . TYR A 1 123 ? -7.209 -1.158 11.907 1.00 94.62 123 TYR A N 1
ATOM 983 C CA . TYR A 1 123 ? -8.076 -0.039 12.288 1.00 94.62 123 TYR A CA 1
ATOM 984 C C . TYR A 1 123 ? -9.533 -0.498 12.399 1.00 94.62 123 TYR A C 1
ATOM 986 O O . TYR A 1 123 ? -10.219 -0.155 13.355 1.00 94.62 123 TYR A O 1
ATOM 994 N N . LEU A 1 124 ? -9.997 -1.293 11.435 1.00 94.94 124 LEU A N 1
ATOM 995 C CA . LEU A 1 124 ? -11.372 -1.786 11.374 1.00 94.94 124 LEU A CA 1
ATOM 996 C C . LEU A 1 124 ? -11.652 -2.949 12.339 1.00 94.94 124 LEU A C 1
ATOM 998 O O . LEU A 1 124 ? -12.809 -3.332 12.491 1.00 94.94 124 LEU A O 1
ATOM 1002 N N . GLY A 1 125 ? -10.623 -3.521 12.973 1.00 95.81 125 GLY A N 1
ATOM 1003 C CA . GLY A 1 125 ? -10.768 -4.691 13.840 1.00 95.81 125 GLY A CA 1
ATOM 1004 C C . GLY A 1 125 ? -11.190 -5.955 13.083 1.00 95.81 125 GLY A C 1
ATOM 1005 O O . GLY A 1 125 ? -11.920 -6.780 13.631 1.00 95.81 125 GLY A O 1
ATOM 1006 N N . ILE A 1 126 ? -10.762 -6.101 11.825 1.00 96.75 126 ILE A N 1
ATOM 1007 C CA . ILE A 1 126 ? -11.081 -7.251 10.966 1.00 96.75 126 ILE A CA 1
ATOM 1008 C C . ILE A 1 126 ? -9.833 -8.080 10.652 1.00 96.75 126 ILE A C 1
ATOM 1010 O O . ILE A 1 126 ? -8.706 -7.587 10.670 1.00 96.75 126 ILE A O 1
ATOM 1014 N N . GLU A 1 127 ? -10.036 -9.357 10.331 1.00 96.19 127 GLU A N 1
ATOM 1015 C CA . GLU A 1 127 ? -8.960 -10.257 9.912 1.00 96.19 127 GLU A CA 1
ATOM 1016 C C . GLU A 1 127 ? -8.471 -9.918 8.495 1.00 96.19 127 GLU A C 1
ATOM 1018 O O . GLU A 1 127 ? -9.268 -9.863 7.555 1.00 96.19 127 GLU A O 1
ATOM 1023 N N . PHE A 1 128 ? -7.153 -9.754 8.332 1.00 96.50 128 PHE A N 1
ATOM 1024 C CA . PHE A 1 128 ? -6.527 -9.645 7.015 1.00 96.50 128 PHE A CA 1
ATOM 1025 C C . PHE A 1 128 ? -6.254 -11.032 6.421 1.00 96.50 128 PHE A C 1
ATOM 1027 O O . PHE A 1 128 ? -5.499 -11.823 6.987 1.00 96.50 128 PHE A O 1
ATOM 1034 N N . LYS A 1 129 ? -6.827 -11.294 5.247 1.00 94.50 129 LYS A N 1
ATOM 1035 C CA . LYS A 1 129 ? -6.737 -12.545 4.490 1.00 94.50 129 LYS A CA 1
ATOM 1036 C C . LYS A 1 129 ? -5.756 -12.350 3.325 1.00 94.50 129 LYS A C 1
ATOM 1038 O O . LYS A 1 129 ? -6.141 -11.680 2.360 1.00 94.50 129 LYS A O 1
ATOM 1043 N N . PRO A 1 130 ? -4.508 -12.844 3.445 1.00 84.12 130 PRO A N 1
ATOM 1044 C CA . PRO A 1 130 ? -3.423 -12.591 2.493 1.00 84.12 130 PRO A CA 1
ATOM 1045 C C . PRO A 1 130 ? -3.644 -13.209 1.108 1.00 84.12 130 PRO A C 1
ATOM 1047 O O . PRO A 1 130 ? -4.372 -14.220 1.007 1.00 84.12 130 PRO A O 1
#

pLDDT: mean 87.35, std 13.96, range [35.91, 97.69]

Radius of gyration: 15.48 Å; chains: 1; bounding box: 38×37×41 Å

Foldseek 3Di:
DDDPPPPPPAADVVVLVVLVVCLLQLEQCLVVLVVDFLSNLVNVLVSLVVVLQVLQCVQCPPNRDPVVLVVQADDLVRLCVVVVPPDDSVCVDSVNCCVVPRPSSSVNSSVSSRSSSVSSCVSNVHHRDD

Secondary structure (DSSP, 8-state):
---------PPPHHHHHHHHHHHHTTB--HHHHHHS-HHHHHHHHHHHHHHHHHHHHHHHGGG--HHHHHTTSPPHHHHHHHTT--S-GGGGSHHHHHHH-HHHHHHHHHHHHHHHHHHHHHHHT---B-

=== Feature glossary ===
Reading guide. The protein is described through the following features:

Foldseek 3Di. A 3Di character summarizes, for each residue, the relative orientation of the Cα frame of its nearest spatial neighbor. Because it encodes fold topology rather than chemistry, 3Di alignments detect remote structural similarity that sequence alignment misses.

Contact-map, Ramachandran, and PAE plots. Plot images: a contact map (which residues are close in 3D, as an N×N binary image), a Ramachandran scatter (backbone torsion angles, revealing secondary-structure composition at a glance), and — for AlphaFold structures — a PAE heatmap (pairwise prediction confidence).

Radius of gyration, Cα contacts, bounding box. Radius of gyration (Rg) is the root-mean-square distance of Cα atoms from their centroid — a single number for overall size and compactness. A globular domain of N residues has Rg ≈ 2.2·N^0.38 Å; an extended or disordered chain has a much larger Rg. The Cα contact count is the number of residue pairs whose Cα atoms are within 8 Å and are more than four positions apart in sequence — a standard proxy for tertiary packing density. The bounding box is the smallest axis-aligned box enclosing all Cα atoms.

Secondary structure (8-state, DSSP). Eight-state secondary structure (DSSP): H is the canonical α-helix, G the tighter 3₁₀-helix, I the wider π-helix; E/B are β-structure, T and S are turns and bends, and '-' is everything else. DSSP derives these from the pattern of main-chain N–H···O=C hydrogen bonds, not from the sequence.

B-factor. B-factor (Debye–Waller factor) reflects atomic displacement in the crystal lattice. It is an experimental observable (units Å²), not a prediction; low values mean the atom is pinned down, high values mean it moves or is heterogeneous across the crystal.

pLDDT. pLDDT is the predicted lDDT-Cα score: AlphaFold's confidence that the local environment of each residue (all inter-atomic distances within 15 Å) is correctly placed. It is a per-residue number between 0 and 100, with higher meaning more reliable.

Nearest PDB structures. Nearest PDB neighbors are the top structural matches found by Foldseek when searching this structure against the entire Protein Data Bank. Each hit reports a TM-score (0 to 1; >0.5 almost always implies the same fold) and an E-value. These are *structural* homologs — they may share no detectable sequence similarity.

Solvent-accessible surface area. Accessible surface area quantifies burial. A residue with SASA near zero is packed into the hydrophobic core; one with SASA >100 Å² sits on the surface. Computed here via the Shrake–Rupley numerical algorithm with a 1.4 Å probe.

Rendered structure images. Structure images are PyMOL renders from six orthogonal camera directions. Cartoon representation draws helices as coils and strands as arrows; sticks shows the backbone as bonds; surface shows the solvent-excluded envelope. Rainbow coloring maps sequence position to hue (blue→red, N→C); chain coloring assigns a distinct color per polypeptide.

Backbone torsions (φ/ψ). φ (phi) and ψ (psi) are the two rotatable backbone dihedrals per residue: φ is the C(i-1)–N–Cα–C torsion, ψ is the N–Cα–C–N(i+1) torsion, both in degrees on (−180°, 180°]. α-helical residues cluster near (−60°, −45°); β-strand residues near (−120°, +130°). A Ramachandran plot is simply a scatter of (φ, ψ) for every residue.

Predicted aligned error. Predicted Aligned Error (PAE) is an AlphaFold confidence matrix: entry (i, j) is the expected error in the position of residue j, in ångströms, when the prediction is superimposed on the true structure at residue i. Low PAE within a block of residues means that block is internally rigid and well-predicted; high PAE between two blocks means their relative placement is uncertain even if each block individually is confident.

mmCIF coordinates. Structure coordinates are given as an mmCIF _atom_site loop: one row per atom with element, residue name, chain id, sequence number, and x/y/z position in Å. Only the four main-chain atoms per residue are included here; side chains are omitted to keep the record compact.

InterPro / GO / CATH / organism. Database cross-references. InterPro integrates a dozen domain/family signature databases into unified entries with residue-range hits. GO terms attach function/process/location labels with evidence codes. CATH codes position the fold in a four-level structural taxonomy. Organism is the NCBI-taxonomy species nam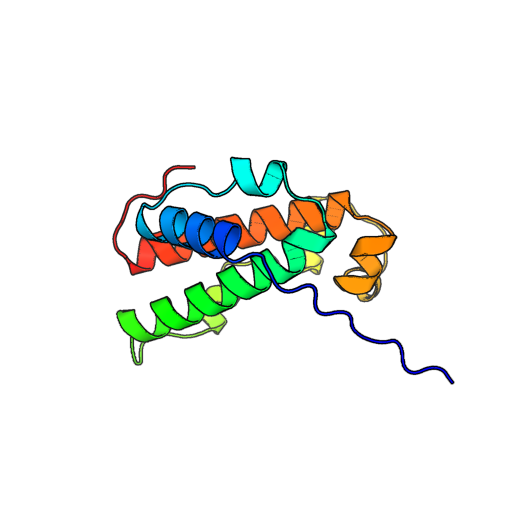e.

Secondary structure (3-state, P-SEA). SS3 is a coarse helix/strand/coil call (letters a/b/c) made by the P-SEA algorithm from inter-Cα distances and dihedrals. It is less detailed than DSSP but needs only Cα positions.

Sequence. Sequence gives the chain of amino acids in standard one-letter code (A=alanine, C=cysteine, …, Y=tyrosine), read N→C. It is the only feature that is directly encoded by the gene; all structural features are derived from the folded form of this sequence.